Protein AF-A0A846TP64-F1 (afdb_monomer_lite)

Radius of gyration: 12.41 Å; chains: 1; bounding box: 22×30×39 Å

Foldseek 3Di:
DDDQDDLVNLLVLLVVVLVVDPDPVLNVQSVVLSVCSVVVVDDPVVLCPRPDPVNNVSSVVSCVVVVVPPPPPDD

Organism: NCBI:txid388741

Secondary structure (DSSP, 8-state):
---PPPHHHHHHHHHHHHHH---HHHHHHHHHHHHHHHTTSS-HHHHHT-S-HHHHHHHHHHHHHTT--------

Structure (mmCIF, N/CA/C/O backbone):
data_AF-A0A846TP64-F1
#
_entry.id   AF-A0A846TP64-F1
#
loop_
_atom_site.group_PDB
_atom_site.id
_atom_site.type_symbol
_atom_site.label_atom_id
_atom_site.label_alt_id
_atom_site.label_comp_id
_atom_site.label_asym_id
_atom_site.label_entity_id
_atom_site.label_seq_id
_atom_site.pdbx_PDB_ins_code
_atom_site.Cartn_x
_atom_site.Cartn_y
_atom_site.Cartn_z
_atom_site.occupancy
_atom_site.B_iso_or_equiv
_atom_site.auth_seq_id
_atom_site.auth_comp_id
_atom_site.auth_asym_id
_atom_site.auth_atom_id
_atom_site.pdbx_PDB_model_num
ATOM 1 N N . MET A 1 1 ? 7.826 20.602 -16.164 1.00 36.75 1 MET A N 1
ATOM 2 C CA . MET A 1 1 ? 8.693 19.474 -15.768 1.00 36.75 1 MET A CA 1
ATOM 3 C C . MET A 1 1 ? 7.757 18.399 -15.246 1.00 36.75 1 MET A C 1
ATOM 5 O O . MET A 1 1 ? 7.064 18.675 -14.279 1.00 36.75 1 MET A O 1
ATOM 9 N N . MET A 1 2 ? 7.604 17.270 -15.944 1.00 43.72 2 MET A N 1
ATOM 10 C CA . MET A 1 2 ? 6.816 16.154 -15.408 1.00 43.72 2 MET A CA 1
ATOM 11 C C . MET A 1 2 ? 7.711 15.431 -14.403 1.00 43.72 2 MET A C 1
ATOM 13 O O . MET A 1 2 ? 8.760 14.919 -14.788 1.00 43.72 2 MET A O 1
ATOM 17 N N . ILE A 1 3 ? 7.359 15.482 -13.121 1.00 45.19 3 ILE A N 1
ATOM 18 C CA . ILE A 1 3 ? 8.055 14.726 -12.081 1.00 45.19 3 ILE A CA 1
ATOM 19 C C . ILE A 1 3 ? 7.585 13.282 -12.253 1.00 45.19 3 ILE A C 1
ATOM 21 O O . ILE A 1 3 ? 6.423 12.989 -11.997 1.00 45.19 3 ILE A O 1
ATOM 25 N N . GLN A 1 4 ? 8.448 12.410 -12.779 1.00 54.47 4 GLN A N 1
ATOM 26 C CA . GLN A 1 4 ? 8.215 10.972 -12.668 1.00 54.47 4 GLN A CA 1
ATOM 27 C C . GLN A 1 4 ? 8.480 10.606 -11.211 1.00 54.47 4 GLN A C 1
ATOM 29 O O . GLN A 1 4 ? 9.598 10.846 -10.743 1.00 54.47 4 GLN A O 1
ATOM 34 N N . PRO A 1 5 ? 7.477 10.106 -10.481 1.00 61.47 5 PRO A N 1
ATOM 35 C CA . PRO A 1 5 ? 7.674 9.776 -9.088 1.00 61.47 5 PRO A CA 1
ATOM 36 C C . PRO A 1 5 ? 8.614 8.565 -8.997 1.00 61.47 5 PRO A C 1
ATOM 38 O O . PRO A 1 5 ? 8.520 7.605 -9.765 1.00 61.47 5 PRO A O 1
ATOM 41 N N . SER A 1 6 ? 9.606 8.670 -8.123 1.00 69.75 6 SER A N 1
ATOM 42 C CA . SER A 1 6 ? 10.658 7.675 -7.952 1.00 69.75 6 SER A CA 1
ATOM 43 C C . SER A 1 6 ? 10.157 6.466 -7.155 1.00 69.75 6 SER A C 1
ATOM 45 O O . SER A 1 6 ? 9.160 6.548 -6.440 1.00 69.75 6 SER A O 1
ATOM 47 N N . GLY A 1 7 ? 10.879 5.339 -7.214 1.00 68.12 7 GLY A N 1
ATOM 48 C CA . GLY A 1 7 ? 10.567 4.173 -6.370 1.00 68.12 7 GLY A CA 1
ATOM 49 C C . GLY A 1 7 ? 10.580 4.493 -4.868 1.00 68.12 7 GLY A C 1
ATOM 50 O O . GLY A 1 7 ? 9.857 3.869 -4.100 1.00 68.12 7 GLY A O 1
ATOM 51 N N . LYS A 1 8 ? 11.334 5.521 -4.459 1.00 75.12 8 LYS A N 1
ATOM 52 C CA . LYS A 1 8 ? 11.332 6.038 -3.089 1.00 75.12 8 LYS A CA 1
ATOM 53 C C . LYS A 1 8 ? 10.012 6.728 -2.734 1.00 75.12 8 LYS A C 1
ATOM 55 O O . LYS A 1 8 ? 9.446 6.435 -1.689 1.00 75.12 8 LYS A O 1
ATOM 60 N N . ASP A 1 9 ? 9.493 7.569 -3.628 1.00 79.25 9 ASP A N 1
ATOM 61 C CA . ASP A 1 9 ? 8.218 8.271 -3.414 1.00 79.25 9 ASP A CA 1
ATOM 62 C C . ASP A 1 9 ? 7.049 7.273 -3.262 1.00 79.25 9 ASP A C 1
ATOM 64 O O . ASP A 1 9 ? 6.040 7.551 -2.608 1.00 79.25 9 ASP A O 1
ATOM 68 N N . LEU A 1 10 ? 7.188 6.089 -3.870 1.00 80.81 10 LEU A N 1
ATOM 69 C CA . LEU A 1 10 ? 6.202 5.016 -3.805 1.00 80.81 10 LEU A CA 1
ATOM 70 C C . LEU A 1 10 ? 6.185 4.343 -2.432 1.00 80.81 10 LEU A C 1
ATOM 72 O O . LEU A 1 10 ? 5.118 4.204 -1.836 1.00 80.81 10 LEU A O 1
ATOM 76 N N . LEU A 1 11 ? 7.357 3.974 -1.913 1.00 86.94 11 LEU A N 1
ATOM 77 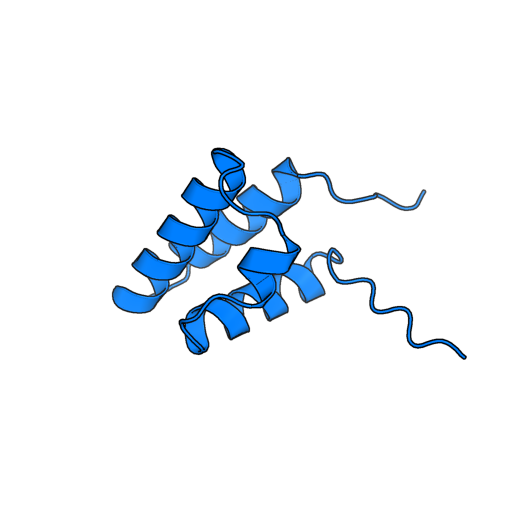C CA . LEU A 1 11 ? 7.489 3.399 -0.573 1.00 86.94 11 LEU A CA 1
ATOM 78 C C . LEU A 1 11 ? 7.026 4.393 0.501 1.00 86.94 11 LEU A C 1
ATOM 80 O O . LEU A 1 11 ? 6.257 4.017 1.382 1.00 86.94 11 LEU A O 1
ATOM 84 N N . ASP A 1 12 ? 7.383 5.674 0.371 1.00 88.00 12 ASP A N 1
ATOM 85 C CA . ASP A 1 12 ? 6.941 6.735 1.288 1.00 88.00 12 ASP A CA 1
ATOM 86 C C . ASP A 1 12 ? 5.400 6.863 1.329 1.00 88.00 12 ASP A C 1
ATOM 88 O O . ASP A 1 12 ? 4.797 7.079 2.389 1.00 88.00 12 ASP A O 1
ATOM 92 N N . SER A 1 13 ? 4.736 6.653 0.186 1.00 87.19 13 SER A N 1
ATOM 93 C CA . SER A 1 13 ? 3.270 6.655 0.096 1.00 87.19 13 SER A CA 1
ATOM 94 C C . SER A 1 13 ? 2.645 5.457 0.824 1.00 87.19 13 SER A C 1
ATOM 96 O O . SER A 1 13 ? 1.642 5.619 1.519 1.00 87.19 13 SER A O 1
ATOM 98 N N . ILE A 1 14 ? 3.240 4.262 0.722 1.00 89.56 14 ILE A N 1
ATOM 99 C CA . ILE A 1 14 ? 2.767 3.069 1.449 1.00 89.56 14 ILE A CA 1
ATOM 100 C C . ILE A 1 14 ? 2.989 3.234 2.956 1.00 89.56 14 ILE A C 1
ATOM 102 O O . ILE A 1 14 ? 2.102 2.919 3.746 1.00 89.56 14 ILE A O 1
ATOM 106 N N . GLN A 1 15 ? 4.133 3.786 3.368 1.00 90.25 15 GLN A N 1
ATOM 107 C CA . GLN A 1 15 ? 4.430 4.036 4.781 1.00 90.25 15 GLN A CA 1
ATOM 108 C C . GLN A 1 15 ? 3.417 4.991 5.422 1.00 90.25 15 GLN A C 1
ATOM 110 O O . GLN A 1 15 ? 2.975 4.761 6.547 1.00 90.25 15 GLN A O 1
ATOM 115 N N . SER A 1 16 ? 2.973 6.009 4.683 1.00 90.25 16 SER A N 1
ATOM 116 C CA . SER A 1 16 ? 1.887 6.890 5.131 1.00 90.25 16 SER A CA 1
ATOM 117 C C . SER A 1 16 ? 0.588 6.112 5.380 1.00 90.25 16 SER A C 1
ATOM 119 O O . SER A 1 16 ? -0.033 6.276 6.429 1.00 90.25 16 SER A O 1
ATOM 121 N N . LEU A 1 17 ? 0.221 5.183 4.487 1.00 89.62 17 LEU A N 1
ATOM 122 C CA . LEU A 1 17 ? -0.961 4.333 4.677 1.00 89.62 17 LEU A CA 1
ATOM 123 C C . LEU A 1 17 ? -0.847 3.418 5.905 1.00 89.62 17 LEU A C 1
ATOM 125 O O . LEU A 1 17 ? -1.825 3.243 6.624 1.00 89.62 17 LEU A O 1
ATOM 1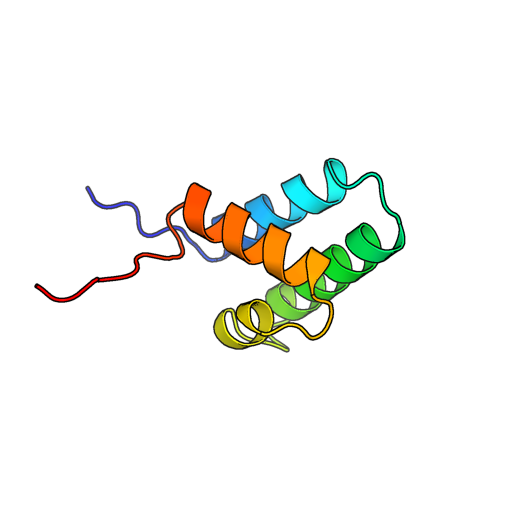29 N N . ILE A 1 18 ? 0.332 2.844 6.165 1.00 91.69 18 ILE A N 1
ATOM 130 C CA . ILE A 1 18 ? 0.580 1.981 7.335 1.00 91.69 18 ILE A CA 1
ATOM 131 C C . ILE A 1 18 ? 0.374 2.758 8.646 1.00 91.69 18 ILE A C 1
ATOM 133 O O . ILE A 1 18 ? -0.099 2.204 9.645 1.00 91.69 18 ILE A O 1
ATOM 137 N N . LEU A 1 19 ? 0.745 4.040 8.666 1.00 91.75 19 LEU A N 1
ATOM 138 C CA . LEU A 1 19 ? 0.561 4.909 9.828 1.00 91.75 19 LEU A CA 1
ATOM 139 C C . LEU A 1 19 ? -0.909 5.291 10.043 1.00 91.75 19 LEU A C 1
ATOM 141 O O . LEU A 1 19 ? -1.335 5.377 11.193 1.00 91.75 19 LEU A O 1
ATOM 145 N N . GLU A 1 20 ? -1.668 5.487 8.963 1.00 90.56 20 GLU A N 1
ATOM 146 C CA . GLU A 1 20 ? -3.085 5.877 9.000 1.00 90.56 20 GLU A CA 1
ATOM 147 C 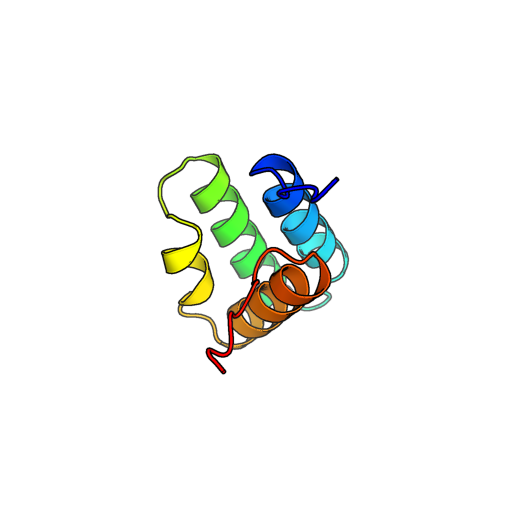C . GLU A 1 20 ? -4.051 4.696 9.196 1.00 90.56 20 GLU A C 1
ATOM 149 O O . GLU A 1 20 ? -5.172 4.892 9.665 1.00 90.56 20 GLU A O 1
ATOM 154 N N . ALA A 1 21 ? -3.646 3.472 8.850 1.00 89.69 21 ALA A N 1
ATOM 155 C CA . ALA A 1 21 ? -4.489 2.289 8.980 1.00 89.69 21 ALA A CA 1
ATOM 156 C C . ALA A 1 21 ? -4.769 1.951 10.457 1.00 89.69 21 ALA A C 1
ATOM 158 O O . ALA A 1 21 ? -3.866 1.591 11.218 1.00 89.69 21 ALA A O 1
ATOM 159 N N . GLU A 1 22 ? -6.044 2.034 10.846 1.00 90.88 22 GLU A N 1
ATOM 160 C CA . GLU A 1 22 ? -6.527 1.626 12.174 1.00 90.88 22 GLU A CA 1
ATOM 161 C C . GLU A 1 22 ? -6.690 0.103 12.293 1.00 90.88 22 GLU A C 1
ATOM 163 O O . GLU A 1 22 ? -6.518 -0.468 13.370 1.00 90.88 22 GLU A O 1
ATOM 168 N N . ASP A 1 23 ? -7.011 -0.557 11.179 1.00 94.00 23 ASP A N 1
ATOM 169 C CA . ASP A 1 23 ? -7.200 -2.001 11.110 1.00 94.00 23 ASP A CA 1
ATOM 170 C C . ASP A 1 23 ? -5.842 -2.725 11.073 1.00 94.00 23 ASP A C 1
ATOM 172 O O . ASP A 1 23 ? -5.002 -2.461 10.208 1.00 94.00 23 ASP A O 1
ATOM 176 N N . LEU A 1 24 ? -5.621 -3.630 12.034 1.00 93.19 24 LEU A N 1
ATOM 177 C CA . LEU A 1 24 ? -4.352 -4.347 12.194 1.00 93.19 24 LEU A CA 1
ATOM 178 C C . LEU A 1 24 ? -4.066 -5.327 11.050 1.00 93.19 24 LEU A C 1
ATOM 180 O O . LEU A 1 24 ? -2.899 -5.516 10.713 1.00 93.19 24 LEU A O 1
ATOM 184 N N . GLU A 1 25 ? -5.097 -5.932 10.461 1.00 93.56 25 GLU A N 1
ATOM 185 C CA . GLU A 1 25 ? -4.958 -6.847 9.325 1.00 93.56 25 GLU A CA 1
ATOM 186 C C . GLU A 1 25 ? -4.531 -6.053 8.091 1.00 93.56 25 GLU A C 1
ATOM 188 O O . GLU A 1 25 ? -3.493 -6.333 7.499 1.00 93.56 25 GLU A O 1
ATOM 193 N N . ILE A 1 26 ? -5.230 -4.955 7.788 1.00 91.81 26 ILE A N 1
ATOM 194 C CA . ILE A 1 26 ? -4.862 -4.057 6.683 1.00 91.81 26 ILE A CA 1
ATOM 195 C C . ILE A 1 26 ? -3.449 -3.498 6.870 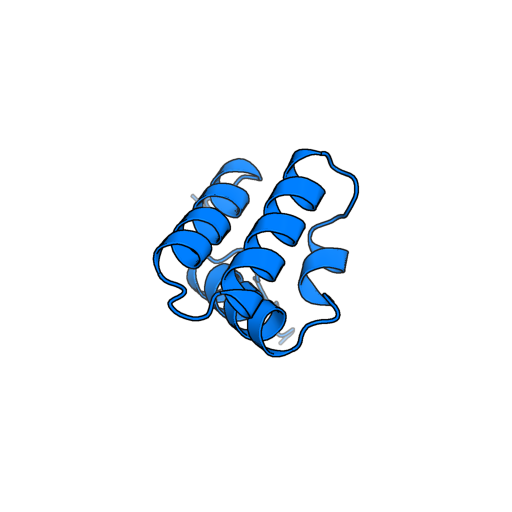1.00 91.81 26 ILE A C 1
ATOM 197 O O . ILE A 1 26 ? -2.688 -3.382 5.908 1.00 91.81 26 ILE A O 1
ATOM 201 N N . LYS A 1 27 ? -3.087 -3.136 8.102 1.00 94.06 27 LYS A N 1
ATOM 202 C CA . LYS A 1 27 ? -1.761 -2.609 8.418 1.00 94.06 27 LYS A CA 1
ATOM 203 C C . LYS A 1 27 ? -0.661 -3.634 8.161 1.00 94.06 27 LYS A C 1
ATOM 205 O O . LYS A 1 27 ? 0.378 -3.258 7.621 1.00 94.06 27 LYS A O 1
ATOM 210 N N . GLN A 1 28 ? -0.892 -4.896 8.523 1.00 94.94 28 GLN A N 1
ATOM 211 C CA . GLN A 1 28 ? 0.045 -5.981 8.243 1.00 94.94 28 GLN A CA 1
ATOM 212 C C . GLN A 1 28 ? 0.200 -6.190 6.735 1.00 94.94 28 GLN A C 1
ATOM 214 O O . GLN A 1 28 ? 1.319 -6.202 6.238 1.00 94.94 28 GLN A O 1
ATOM 219 N N . GLU A 1 29 ? -0.908 -6.237 5.997 1.00 95.31 29 GLU A N 1
ATOM 220 C CA . GLU A 1 29 ? -0.898 -6.407 4.540 1.00 95.31 29 GLU A CA 1
ATOM 221 C C . GLU A 1 29 ? -0.127 -5.285 3.827 1.00 95.31 29 GLU A C 1
ATOM 223 O O . GLU A 1 29 ? 0.679 -5.532 2.933 1.00 95.31 29 GLU A O 1
ATOM 228 N N . LEU A 1 30 ? -0.327 -4.028 4.235 1.00 93.88 30 LEU A N 1
ATOM 229 C CA . LEU A 1 30 ? 0.420 -2.893 3.684 1.00 93.88 30 LEU A CA 1
ATOM 230 C C . LEU A 1 30 ? 1.916 -2.963 4.020 1.00 93.88 30 LEU A C 1
ATOM 232 O O . LEU A 1 30 ? 2.745 -2.561 3.199 1.00 93.88 30 LEU A O 1
ATOM 236 N N . TRP A 1 31 ? 2.262 -3.468 5.206 1.00 95.12 31 TRP A N 1
ATOM 237 C CA . TRP A 1 31 ? 3.649 -3.669 5.616 1.00 95.12 31 TRP A CA 1
ATOM 238 C C . TRP A 1 31 ? 4.327 -4.755 4.776 1.00 95.12 31 TRP A C 1
ATOM 240 O O . TRP A 1 31 ? 5.409 -4.513 4.244 1.00 95.12 31 TRP A O 1
ATOM 250 N N . ASP A 1 32 ? 3.651 -5.885 4.559 1.00 95.06 32 ASP A N 1
ATOM 251 C CA . ASP A 1 32 ? 4.143 -6.988 3.728 1.00 95.06 32 ASP A CA 1
ATOM 252 C C . ASP A 1 32 ? 4.363 -6.544 2.274 1.00 95.06 32 ASP A C 1
ATOM 254 O O . ASP A 1 32 ? 5.392 -6.851 1.673 1.00 95.06 32 ASP A O 1
ATOM 258 N N . ILE A 1 33 ? 3.443 -5.746 1.714 1.00 93.00 33 ILE A N 1
ATOM 259 C CA . ILE A 1 33 ? 3.614 -5.148 0.381 1.00 93.00 33 ILE A CA 1
ATOM 260 C C . ILE A 1 33 ? 4.836 -4.218 0.346 1.00 93.00 33 ILE A C 1
ATOM 262 O O . ILE A 1 33 ? 5.602 -4.251 -0.619 1.00 93.00 33 ILE A O 1
ATOM 266 N N . SER A 1 34 ? 5.019 -3.376 1.371 1.00 93.12 34 SER A N 1
ATOM 267 C CA . SER A 1 34 ? 6.155 -2.448 1.450 1.00 93.12 34 SER A CA 1
ATOM 268 C C . SER A 1 34 ? 7.488 -3.195 1.484 1.00 93.12 34 SER A C 1
ATOM 270 O O . SER A 1 34 ? 8.385 -2.853 0.715 1.00 93.12 34 SER A O 1
ATOM 272 N N . ASP A 1 35 ? 7.613 -4.208 2.342 1.00 94.25 35 ASP A N 1
ATOM 273 C CA . ASP A 1 35 ? 8.826 -5.025 2.478 1.00 94.25 35 ASP A CA 1
ATOM 274 C C . ASP A 1 35 ? 9.116 -5.812 1.189 1.00 94.25 35 ASP A C 1
ATOM 276 O O . ASP A 1 35 ? 10.248 -5.864 0.693 1.00 94.25 35 ASP A O 1
ATOM 280 N N . ALA A 1 36 ? 8.072 -6.352 0.556 1.00 92.88 36 ALA A N 1
ATOM 281 C CA . ALA A 1 36 ? 8.200 -7.076 -0.700 1.00 92.88 36 ALA A CA 1
ATOM 282 C C . ALA A 1 36 ? 8.663 -6.177 -1.866 1.00 92.88 36 ALA A C 1
ATOM 284 O O . ALA A 1 36 ? 9.474 -6.597 -2.698 1.00 92.88 36 ALA A O 1
ATOM 285 N N . LEU A 1 37 ? 8.182 -4.931 -1.926 1.00 90.94 37 LEU A N 1
ATOM 286 C CA . LEU A 1 37 ? 8.618 -3.944 -2.918 1.00 90.94 37 LEU A CA 1
ATOM 287 C C . LEU A 1 37 ? 10.040 -3.444 -2.647 1.00 90.94 37 LEU A C 1
ATOM 289 O O . LEU A 1 37 ? 10.826 -3.327 -3.586 1.00 90.94 37 LEU A O 1
ATOM 293 N N . GLU A 1 38 ? 10.386 -3.172 -1.387 1.00 91.31 38 GLU A N 1
ATOM 294 C CA . GLU A 1 38 ? 11.724 -2.709 -0.997 1.00 91.31 38 GLU A CA 1
ATOM 295 C C . GLU A 1 38 ? 12.794 -3.776 -1.268 1.00 91.31 38 GLU A C 1
ATOM 297 O O . GLU A 1 38 ? 13.861 -3.473 -1.806 1.00 91.31 38 GLU A O 1
ATOM 302 N N . SER A 1 39 ? 12.483 -5.042 -0.979 1.00 92.50 39 SER A N 1
ATOM 303 C CA . SER A 1 39 ? 13.345 -6.188 -1.292 1.00 92.50 39 SER A CA 1
ATOM 304 C C . SER A 1 39 ? 13.415 -6.519 -2.789 1.00 92.50 39 SER A C 1
ATOM 306 O O . SER A 1 39 ? 14.282 -7.290 -3.208 1.00 92.50 39 SER A O 1
ATOM 308 N N . GLY A 1 40 ? 12.510 -5.965 -3.603 1.00 90.00 40 GLY A N 1
ATOM 309 C CA . GLY A 1 40 ? 12.374 -6.288 -5.024 1.00 90.00 40 GLY A CA 1
ATOM 310 C C . GLY A 1 40 ? 11.845 -7.701 -5.289 1.00 90.00 40 GLY A C 1
ATOM 311 O O . GLY A 1 40 ? 11.994 -8.209 -6.402 1.00 90.00 40 GLY A O 1
ATOM 312 N N . SER A 1 41 ? 11.248 -8.350 -4.284 1.00 93.31 41 SER A N 1
ATOM 313 C CA . SER A 1 41 ? 10.633 -9.676 -4.427 1.00 93.31 41 SER A CA 1
ATOM 314 C C . SER A 1 41 ? 9.337 -9.634 -5.241 1.00 93.31 41 SER A C 1
ATOM 316 O O . SER A 1 41 ? 8.984 -10.622 -5.890 1.00 93.31 41 SER A O 1
ATOM 318 N N . ILE A 1 42 ? 8.670 -8.477 -5.273 1.00 90.31 42 ILE A N 1
ATOM 319 C CA . ILE A 1 42 ? 7.542 -8.195 -6.161 1.00 90.31 42 ILE A CA 1
ATOM 320 C C . ILE A 1 42 ? 7.769 -6.898 -6.938 1.00 90.31 42 ILE A C 1
ATOM 322 O O . ILE A 1 42 ? 8.555 -6.036 -6.550 1.00 90.31 42 ILE A O 1
ATOM 326 N N . THR A 1 43 ? 7.042 -6.742 -8.042 1.00 88.69 43 THR A N 1
ATOM 327 C CA . THR A 1 43 ? 6.972 -5.480 -8.782 1.00 88.69 43 THR A CA 1
ATOM 328 C C . THR A 1 43 ? 5.752 -4.668 -8.357 1.00 88.69 43 THR A C 1
ATOM 330 O O . THR A 1 43 ? 4.826 -5.178 -7.719 1.00 88.69 43 THR A O 1
ATOM 333 N N . LEU A 1 44 ? 5.720 -3.401 -8.777 1.00 83.94 44 LEU A N 1
ATOM 334 C CA . LEU A 1 44 ? 4.558 -2.534 -8.606 1.00 83.94 44 LEU A CA 1
ATOM 335 C C . LEU A 1 44 ? 3.279 -3.152 -9.191 1.00 83.94 44 LEU A C 1
ATOM 337 O O . LEU A 1 44 ? 2.230 -3.119 -8.550 1.00 83.94 44 LEU A O 1
ATOM 341 N N . ASP A 1 45 ? 3.374 -3.756 -10.377 1.00 85.75 45 ASP A N 1
ATOM 342 C CA . ASP A 1 45 ? 2.238 -4.424 -11.014 1.00 85.75 45 ASP A CA 1
ATOM 343 C C . ASP A 1 45 ? 1.700 -5.550 -10.130 1.00 85.75 45 ASP A C 1
ATOM 345 O O . ASP A 1 45 ? 0.496 -5.624 -9.902 1.00 85.75 45 ASP A O 1
ATOM 349 N N . THR A 1 46 ? 2.574 -6.375 -9.547 1.00 88.94 46 THR A N 1
ATOM 350 C CA . THR A 1 46 ? 2.161 -7.431 -8.612 1.00 88.94 46 THR A CA 1
ATOM 351 C C . THR A 1 46 ? 1.473 -6.853 -7.372 1.00 88.94 46 THR A C 1
ATOM 353 O O . THR A 1 46 ? 0.413 -7.342 -6.982 1.00 88.94 46 THR A O 1
ATOM 356 N N . ALA A 1 47 ? 2.006 -5.774 -6.791 1.00 87.94 47 ALA A N 1
ATOM 357 C CA . ALA A 1 47 ? 1.395 -5.104 -5.640 1.00 87.94 47 ALA A CA 1
ATOM 358 C C . ALA A 1 47 ? -0.010 -4.549 -5.960 1.00 87.94 47 ALA A C 1
ATOM 360 O O . ALA A 1 47 ? -0.923 -4.617 -5.137 1.00 87.94 47 ALA A O 1
ATOM 361 N N . LEU A 1 48 ? -0.246 -4.070 -7.187 1.00 86.81 48 LEU A N 1
ATOM 362 C CA . LEU A 1 48 ? -1.566 -3.601 -7.627 1.00 86.81 48 LEU A CA 1
ATOM 363 C C . LEU A 1 48 ? -2.620 -4.718 -7.701 1.00 86.81 48 LEU A C 1
ATOM 365 O O . LEU A 1 48 ? -3.819 -4.412 -7.713 1.00 86.81 48 LEU A O 1
ATOM 369 N N . PHE A 1 49 ? -2.213 -5.987 -7.735 1.00 88.81 49 PHE A N 1
ATOM 370 C CA . PHE A 1 49 ? -3.091 -7.162 -7.725 1.00 88.81 49 PHE A CA 1
ATOM 371 C C . PHE A 1 49 ? -2.970 -7.996 -6.443 1.00 88.81 49 PHE A C 1
ATOM 373 O O . PHE A 1 49 ? -3.390 -9.150 -6.443 1.00 88.81 49 PHE A O 1
ATOM 380 N N . TRP A 1 50 ? -2.467 -7.403 -5.353 1.00 91.69 50 TRP A N 1
ATOM 381 C CA . TRP A 1 50 ? -2.33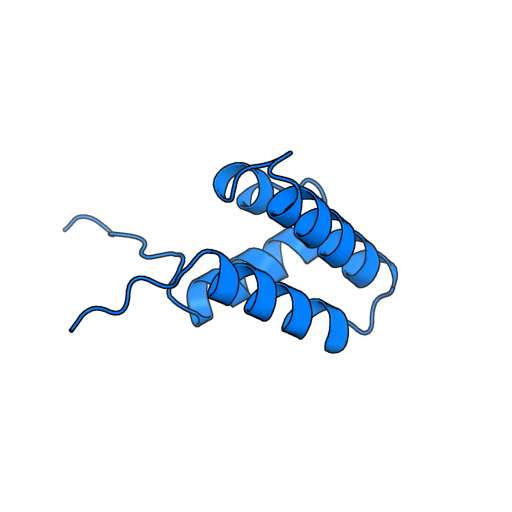9 -8.066 -4.052 1.00 91.69 50 TRP A CA 1
ATOM 382 C C . TRP A 1 50 ? -3.635 -8.752 -3.610 1.00 91.69 50 TRP A C 1
ATOM 384 O O . TRP A 1 50 ? -4.716 -8.211 -3.852 1.00 91.69 50 TRP A O 1
ATOM 394 N N . GLU A 1 51 ? -3.555 -9.925 -2.981 1.00 89.50 51 GLU A N 1
ATOM 395 C CA . GLU A 1 51 ? -4.724 -10.784 -2.739 1.00 89.50 51 GLU A CA 1
ATOM 396 C C . GLU A 1 51 ? -5.767 -10.107 -1.838 1.00 89.50 51 GLU A C 1
ATOM 398 O O . GLU A 1 51 ? -6.964 -10.095 -2.161 1.00 89.50 51 GLU A O 1
ATOM 403 N N . HIS A 1 52 ? -5.311 -9.441 -0.776 1.00 91.75 52 HIS A N 1
ATOM 404 C CA . HIS A 1 52 ? -6.179 -8.776 0.185 1.00 91.75 52 HIS A CA 1
ATOM 405 C C . HIS A 1 52 ? -6.896 -7.559 -0.427 1.00 91.75 52 HIS A C 1
ATOM 407 O O . HIS A 1 52 ? -6.285 -6.546 -0.780 1.00 91.75 52 HIS A O 1
ATOM 413 N N . ALA A 1 53 ? -8.228 -7.637 -0.537 1.00 89.31 53 ALA A N 1
ATOM 414 C CA . ALA A 1 53 ? -9.030 -6.673 -1.293 1.00 89.31 53 ALA A CA 1
ATOM 415 C C . ALA A 1 53 ? -8.941 -5.235 -0.769 1.00 89.31 53 ALA A C 1
ATOM 417 O O . ALA A 1 53 ? -8.799 -4.297 -1.562 1.00 89.31 53 ALA A O 1
ATOM 418 N N . GLU A 1 54 ? -8.949 -5.076 0.553 1.00 89.25 54 GLU A N 1
ATOM 419 C CA . GLU A 1 54 ? -9.040 -3.755 1.177 1.00 89.25 54 GLU A CA 1
ATOM 420 C C . GLU A 1 54 ? -7.686 -3.040 1.181 1.00 89.25 54 GLU A C 1
ATOM 422 O O . GLU A 1 54 ? -7.607 -1.895 0.730 1.00 89.25 54 GLU A O 1
ATOM 427 N N . ALA A 1 55 ? -6.605 -3.740 1.537 1.00 88.88 55 ALA A N 1
ATOM 428 C CA . ALA A 1 55 ? -5.233 -3.285 1.324 1.00 88.88 55 ALA A CA 1
ATOM 429 C C . ALA A 1 55 ? -4.982 -2.894 -0.144 1.00 88.88 55 ALA A C 1
ATOM 431 O O . ALA A 1 55 ? -4.527 -1.785 -0.421 1.00 88.88 55 ALA A O 1
ATOM 432 N N . ARG A 1 56 ? -5.391 -3.733 -1.109 1.00 92.06 56 ARG A N 1
ATOM 433 C CA . ARG A 1 56 ? -5.284 -3.430 -2.547 1.00 92.06 56 ARG A CA 1
ATOM 434 C C . ARG A 1 56 ? -6.043 -2.160 -2.936 1.00 92.06 56 ARG A C 1
ATOM 436 O O . ARG A 1 56 ? -5.558 -1.375 -3.753 1.00 92.06 56 ARG A O 1
ATOM 443 N N . LYS A 1 57 ? -7.242 -1.942 -2.391 1.00 90.62 57 LYS A N 1
ATOM 444 C CA . LYS A 1 57 ? -8.043 -0.737 -2.658 1.00 90.62 57 LYS A CA 1
ATOM 445 C C . LYS A 1 57 ? -7.349 0.522 -2.135 1.00 90.62 57 LYS A C 1
ATOM 447 O O . LYS A 1 57 ? -7.300 1.518 -2.858 1.00 90.62 57 LYS A O 1
ATOM 452 N N . LEU A 1 58 ? -6.809 0.471 -0.919 1.00 89.06 58 LEU A N 1
ATOM 453 C CA . LEU A 1 58 ? -6.059 1.577 -0.319 1.00 89.06 58 LEU A CA 1
ATOM 454 C C . LEU A 1 58 ? -4.787 1.883 -1.110 1.00 89.06 58 LEU A C 1
ATOM 456 O O . LEU A 1 58 ? -4.557 3.036 -1.468 1.00 89.06 58 LEU A O 1
ATOM 460 N N . LEU A 1 59 ? -4.033 0.846 -1.475 1.00 88.81 59 LEU A N 1
ATOM 461 C CA . LEU A 1 59 ? -2.813 0.961 -2.269 1.00 88.81 59 LEU A CA 1
ATOM 462 C C . LEU A 1 59 ? -3.082 1.629 -3.626 1.00 88.81 59 LEU A C 1
ATOM 464 O O . LEU A 1 59 ? -2.447 2.618 -3.983 1.00 88.81 59 LEU A O 1
ATOM 468 N N . ARG A 1 60 ? -4.091 1.143 -4.363 1.00 89.19 60 ARG A N 1
ATOM 469 C CA . ARG A 1 60 ? -4.496 1.718 -5.656 1.00 89.19 60 ARG A CA 1
ATOM 470 C C . ARG A 1 60 ? -4.920 3.177 -5.528 1.00 89.19 60 ARG A C 1
ATOM 472 O O . ARG A 1 60 ? -4.576 3.984 -6.386 1.00 89.19 60 ARG A O 1
ATOM 479 N N . LYS A 1 61 ? -5.660 3.521 -4.470 1.00 86.75 61 LYS A N 1
ATOM 480 C CA . LYS A 1 61 ? -6.054 4.908 -4.211 1.00 86.75 61 LYS A CA 1
ATOM 481 C C . LYS A 1 61 ? -4.824 5.782 -3.961 1.00 86.75 61 LYS A C 1
ATOM 483 O O . LYS A 1 61 ? -4.679 6.793 -4.635 1.00 86.75 61 LYS A O 1
ATOM 488 N N . ALA A 1 62 ? -3.927 5.375 -3.066 1.00 83.81 62 ALA A N 1
ATOM 489 C CA . ALA A 1 62 ? -2.720 6.140 -2.758 1.00 83.81 62 ALA A CA 1
ATOM 490 C C . ALA A 1 62 ? -1.830 6.338 -3.987 1.00 83.81 62 ALA A C 1
ATOM 492 O O . ALA A 1 62 ? -1.340 7.436 -4.231 1.00 83.81 62 ALA A O 1
ATOM 493 N N . PHE A 1 63 ? -1.683 5.305 -4.817 1.00 83.62 63 PHE A N 1
ATOM 494 C CA . PHE A 1 63 ? -0.896 5.404 -6.042 1.00 83.62 63 PHE A CA 1
ATOM 495 C C . PHE A 1 63 ? -1.558 6.276 -7.110 1.00 83.62 63 PHE A C 1
ATOM 497 O O . PHE A 1 63 ? -0.864 6.951 -7.868 1.00 83.62 63 PHE A O 1
ATOM 504 N N . SER A 1 64 ? -2.890 6.305 -7.161 1.00 83.00 64 SER A N 1
ATOM 505 C CA . SER A 1 64 ? -3.626 7.257 -7.994 1.00 83.00 64 SER A CA 1
ATOM 506 C C . SER A 1 64 ? -3.438 8.692 -7.501 1.00 83.00 64 SER A C 1
ATOM 508 O O . SER A 1 64 ? -3.146 9.572 -8.307 1.00 83.00 64 SER A O 1
ATOM 510 N N . ASP A 1 65 ? -3.574 8.928 -6.196 1.00 79.81 65 ASP A N 1
ATOM 511 C CA . ASP A 1 65 ? -3.469 10.259 -5.588 1.00 79.8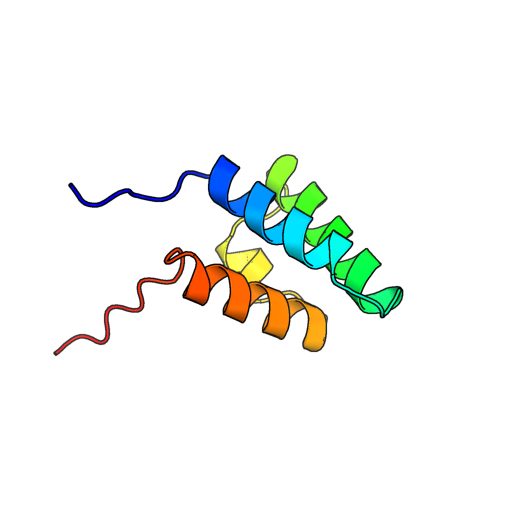1 65 ASP A CA 1
ATOM 512 C C . ASP A 1 65 ? -2.054 10.840 -5.727 1.00 79.81 65 ASP A C 1
ATOM 514 O O . ASP A 1 65 ? -1.891 12.030 -5.991 1.00 79.81 65 ASP A O 1
ATOM 518 N N . ALA A 1 66 ? -1.029 9.993 -5.620 1.00 74.06 66 ALA A N 1
ATOM 519 C CA . ALA A 1 66 ? 0.367 10.372 -5.817 1.00 74.06 66 ALA A CA 1
ATOM 520 C C . ALA A 1 66 ? 0.811 10.368 -7.299 1.00 74.06 66 ALA A C 1
ATOM 522 O O . ALA A 1 66 ? 1.972 10.637 -7.603 1.00 74.06 66 ALA A O 1
ATOM 523 N N . GLY A 1 67 ? -0.100 10.096 -8.242 1.00 71.81 67 GLY A N 1
ATOM 524 C CA . GLY A 1 67 ? 0.167 10.194 -9.681 1.00 71.81 67 GLY A CA 1
ATOM 525 C C . GLY A 1 67 ? 1.032 9.071 -10.267 1.00 71.81 67 GLY A C 1
ATOM 526 O O . GLY A 1 67 ? 1.492 9.200 -11.401 1.00 71.81 67 GLY A O 1
ATOM 527 N N . PHE A 1 68 ? 1.231 7.968 -9.537 1.00 73.19 68 PHE A N 1
ATOM 528 C CA . PHE A 1 68 ? 1.893 6.758 -10.045 1.00 73.19 68 PHE A CA 1
ATOM 529 C C . PHE A 1 68 ? 1.033 6.031 -11.078 1.00 73.19 68 PHE A C 1
ATOM 531 O O . PHE A 1 68 ? 1.548 5.469 -12.042 1.00 73.19 68 PHE A O 1
ATOM 538 N N . LEU A 1 69 ? -0.289 6.061 -10.901 1.00 66.44 69 LEU A N 1
ATOM 539 C CA . LEU A 1 69 ? -1.236 5.498 -11.857 1.00 66.44 69 LEU A CA 1
ATOM 540 C C . LEU A 1 69 ? -1.600 6.552 -12.907 1.00 66.44 69 LEU A C 1
ATOM 542 O O . LEU A 1 69 ? -2.697 7.109 -12.895 1.00 66.44 69 LEU A O 1
ATOM 546 N N . GLN A 1 70 ? -0.694 6.829 -13.846 1.00 60.03 70 GLN A N 1
ATOM 547 C CA . GLN A 1 70 ? -1.084 7.526 -15.073 1.00 60.03 70 GLN A CA 1
ATOM 548 C C . GLN A 1 70 ? -1.841 6.557 -15.981 1.00 60.03 70 GLN A C 1
ATOM 550 O O . GLN A 1 70 ? -1.280 5.943 -16.886 1.00 60.03 70 GLN A O 1
ATOM 555 N N . ILE A 1 71 ? -3.144 6.418 -15.741 1.00 53.62 71 ILE A N 1
ATOM 556 C CA . ILE A 1 71 ? -4.031 5.734 -16.678 1.00 53.62 71 ILE A CA 1
ATOM 557 C C . ILE A 1 71 ? -4.151 6.641 -17.902 1.00 53.62 71 ILE A C 1
ATOM 559 O O . ILE A 1 71 ? -4.906 7.613 -17.905 1.00 53.62 71 ILE A O 1
ATOM 563 N N . THR A 1 72 ? -3.395 6.340 -18.956 1.00 44.28 72 THR A N 1
ATOM 564 C CA . THR A 1 72 ? -3.671 6.902 -20.276 1.00 44.28 72 THR A CA 1
ATOM 565 C C . THR A 1 72 ? -4.975 6.269 -20.750 1.00 44.28 72 THR A C 1
ATOM 567 O O . THR A 1 72 ? -4.989 5.173 -21.305 1.00 44.28 72 THR A O 1
ATOM 570 N N . ILE A 1 73 ? -6.104 6.929 -20.486 1.00 44.88 73 ILE A N 1
ATOM 571 C CA . ILE A 1 73 ? -7.334 6.643 -21.221 1.00 44.88 73 ILE A CA 1
ATOM 572 C C . ILE A 1 73 ? -7.058 7.159 -22.633 1.00 44.88 73 ILE A C 1
ATOM 574 O O . ILE A 1 73 ? -7.110 8.363 -22.882 1.00 44.88 73 ILE A O 1
ATOM 578 N N . GLY A 1 74 ? -6.636 6.252 -23.515 1.00 40.31 74 GLY A N 1
ATOM 579 C CA . GLY A 1 74 ? -6.419 6.550 -24.925 1.00 40.31 74 GLY A CA 1
ATOM 580 C C . GLY A 1 74 ? -7.670 7.207 -25.500 1.00 40.31 74 GLY A C 1
ATOM 581 O O . GLY A 1 74 ? -8.760 6.644 -25.404 1.00 40.31 74 GLY A O 1
ATOM 582 N N . SER A 1 75 ? -7.495 8.428 -26.007 1.00 37.53 75 SER A N 1
ATOM 583 C CA . SER A 1 75 ? -8.484 9.147 -26.817 1.00 37.53 75 SER A CA 1
ATOM 584 C C . SER A 1 75 ? -8.507 8.604 -28.240 1.00 37.53 75 SER A C 1
ATOM 586 O O . SER A 1 75 ? -7.425 8.184 -28.712 1.00 37.53 75 SER A O 1
#

Sequence (75 aa):
MMIQPSGKDLLDSIQSLILEAEDLEIKQELWDISDALESGSITLDTALFWEHAEARKLLRKAFSDAGFLQITIGS

pLDDT: mean 81.84, std 15.9, range [36.75, 95.31]